Protein AF-K1SRU0-F1 (afdb_monomer_lite)

Secondary structure (DSSP, 8-state):
-TTGGG-SS---PPPSSTTS---SPPPHHHHHHHHHHHHHHHH--

Organism: NCBI:txid408170

InterPro domains:
  IPR029026 tRNA (guanine-N1-)-methyltransferase, N-terminal [G3DSA:3.40.1280.10] (1-44)
  IPR029028 Alpha/beta knot methyltransferases [SSF75217] (2-44)

Structure (mmCIF, N/CA/C/O backbone):
data_AF-K1SRU0-F1
#
_entry.id   AF-K1SRU0-F1
#
loop_
_atom_site.group_PDB
_atom_site.id
_atom_site.type_symbol
_atom_site.label_atom_id
_atom_site.label_alt_id
_atom_site.label_comp_id
_atom_site.label_asym_id
_atom_site.label_entity_id
_atom_site.label_seq_id
_atom_site.pdbx_PDB_ins_code
_atom_site.Cartn_x
_atom_site.Cartn_y
_atom_site.Cartn_z
_atom_site.occupancy
_atom_site.B_iso_or_equiv
_atom_site.auth_seq_id
_atom_site.auth_comp_id
_atom_site.auth_asym_id
_atom_site.auth_atom_id
_atom_site.pdbx_PDB_model_num
ATOM 1 N N . PRO A 1 1 ? -4.851 18.684 -2.896 1.00 81.88 1 PRO A N 1
ATOM 2 C CA . PRO A 1 1 ? -4.179 19.113 -1.645 1.00 81.88 1 PRO A CA 1
ATOM 3 C C . PRO A 1 1 ? -5.002 18.875 -0.366 1.00 81.88 1 PRO A C 1
ATOM 5 O O . PRO A 1 1 ? -4.429 18.460 0.630 1.00 81.88 1 PRO A O 1
ATOM 8 N N . GLU A 1 2 ? -6.316 19.119 -0.366 1.00 95.50 2 GLU A N 1
ATOM 9 C CA . GLU A 1 2 ? -7.160 18.952 0.834 1.00 95.50 2 GLU A CA 1
ATOM 10 C C . GLU A 1 2 ? -7.140 17.518 1.377 1.00 95.50 2 GLU A C 1
ATOM 12 O O . GLU A 1 2 ? -6.872 17.313 2.555 1.00 95.50 2 GLU A O 1
ATOM 17 N N . VAL A 1 3 ? -7.300 16.524 0.497 1.00 93.62 3 VAL A N 1
ATOM 18 C CA . VAL A 1 3 ? -7.218 15.097 0.858 1.00 93.62 3 VAL A CA 1
ATOM 19 C C . VAL A 1 3 ? -5.814 14.703 1.323 1.00 93.62 3 VAL A C 1
ATOM 21 O O . VAL A 1 3 ? -5.669 13.929 2.261 1.00 93.62 3 VAL A O 1
ATOM 24 N N . GLU A 1 4 ? -4.767 15.262 0.711 1.00 95.06 4 GLU A N 1
ATOM 25 C CA . GLU A 1 4 ? -3.378 14.958 1.078 1.00 95.06 4 GLU A CA 1
ATOM 26 C C . GLU A 1 4 ? -3.065 15.349 2.529 1.00 95.06 4 GLU A C 1
ATOM 28 O O . GLU A 1 4 ? -2.320 14.642 3.204 1.00 95.06 4 GLU A O 1
ATOM 33 N N . ARG A 1 5 ? -3.688 16.421 3.040 1.00 96.69 5 ARG A 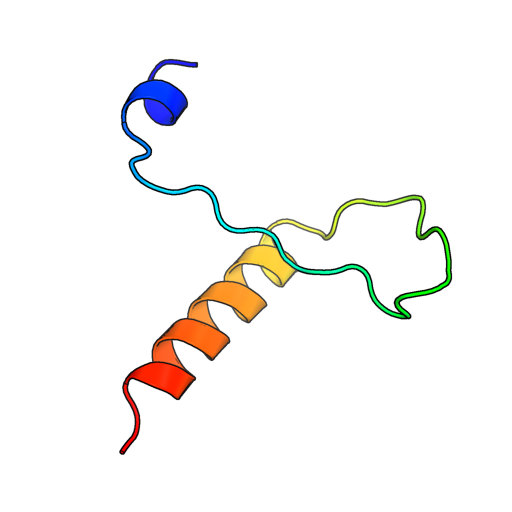N 1
ATOM 34 C CA . ARG A 1 5 ? -3.544 16.858 4.439 1.00 96.69 5 ARG A CA 1
ATOM 35 C C . ARG A 1 5 ? -4.122 15.861 5.447 1.00 96.69 5 ARG A C 1
ATOM 37 O O . ARG A 1 5 ? -3.759 15.922 6.615 1.00 96.69 5 ARG A O 1
ATOM 44 N N . LEU A 1 6 ? -5.005 14.960 5.013 1.00 97.12 6 LEU A N 1
ATOM 45 C CA . LEU A 1 6 ? -5.601 13.920 5.857 1.00 97.12 6 LEU A CA 1
ATOM 46 C C . LEU A 1 6 ? -4.742 12.643 5.916 1.00 97.12 6 LEU A C 1
ATOM 48 O O . LEU A 1 6 ? -5.055 11.726 6.675 1.00 97.12 6 LEU A O 1
ATOM 52 N N . ILE A 1 7 ? -3.670 12.551 5.120 1.00 96.00 7 ILE A N 1
ATOM 53 C CA . ILE A 1 7 ? -2.824 11.357 5.041 1.00 96.00 7 ILE A CA 1
ATOM 54 C C . ILE A 1 7 ? -1.846 11.332 6.220 1.00 96.00 7 ILE A C 1
ATOM 56 O O . ILE A 1 7 ? -0.959 12.174 6.326 1.00 96.00 7 ILE A O 1
ATOM 60 N N . ASN A 1 8 ? -1.950 10.308 7.069 1.00 97.19 8 ASN A N 1
ATOM 61 C CA . ASN A 1 8 ? -1.028 10.082 8.189 1.00 97.19 8 ASN A CA 1
ATOM 62 C C . ASN A 1 8 ? 0.273 9.369 7.775 1.00 97.19 8 ASN A C 1
ATOM 64 O O . ASN A 1 8 ? 1.300 9.505 8.439 1.00 97.19 8 ASN A O 1
ATOM 68 N N . LYS A 1 9 ? 0.238 8.590 6.688 1.00 95.38 9 LYS A N 1
ATOM 69 C CA . LYS A 1 9 ? 1.371 7.814 6.187 1.00 95.38 9 LYS A CA 1
ATOM 70 C C . LYS A 1 9 ? 1.247 7.590 4.686 1.00 95.38 9 LYS A C 1
ATOM 72 O O . LYS A 1 9 ? 0.284 6.991 4.216 1.00 95.38 9 LYS A O 1
ATOM 77 N N . LYS A 1 10 ? 2.256 8.031 3.936 1.00 94.75 10 LYS A N 1
ATOM 78 C CA . LYS A 1 10 ? 2.362 7.749 2.500 1.00 94.75 10 LYS A CA 1
ATOM 79 C C . LYS A 1 10 ? 2.923 6.341 2.282 1.00 94.75 10 LYS A C 1
ATOM 81 O O . LYS A 1 10 ? 3.798 5.892 3.024 1.00 94.75 10 LYS A O 1
ATOM 86 N N . LEU A 1 11 ? 2.407 5.652 1.270 1.00 93.12 11 LEU A N 1
ATOM 87 C CA . LEU A 1 11 ? 2.871 4.338 0.828 1.00 93.12 11 LEU A CA 1
ATOM 88 C C . LEU A 1 11 ? 3.410 4.464 -0.595 1.00 93.12 11 LEU A C 1
ATOM 90 O O . LEU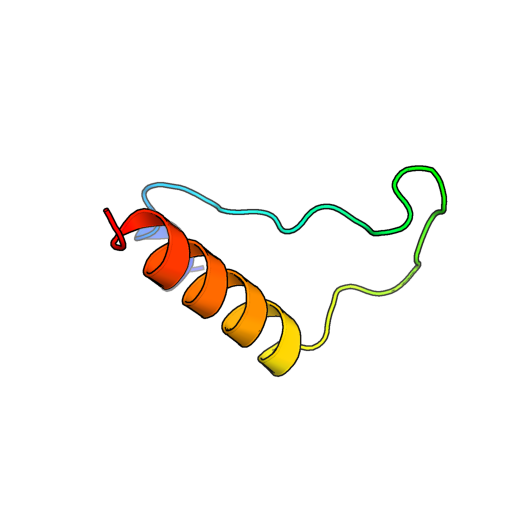 A 1 11 ? 2.843 5.198 -1.401 1.00 93.12 11 LEU A O 1
ATOM 94 N N . TYR A 1 12 ? 4.480 3.733 -0.892 1.00 92.06 12 TYR A N 1
ATOM 95 C CA . TYR A 1 12 ? 5.109 3.711 -2.209 1.00 92.06 12 TYR A CA 1
ATOM 96 C C . TYR A 1 12 ? 5.217 2.267 -2.687 1.00 92.06 12 TYR A C 1
ATOM 98 O O . TYR A 1 12 ? 5.570 1.380 -1.906 1.00 92.06 12 TYR A O 1
ATOM 106 N N . ILE A 1 13 ? 4.911 2.040 -3.962 1.00 91.00 13 ILE A N 1
ATOM 107 C CA . ILE A 1 13 ? 5.189 0.771 -4.633 1.00 91.00 13 ILE A CA 1
ATOM 108 C C . ILE A 1 13 ? 6.597 0.896 -5.227 1.00 91.00 13 ILE A C 1
ATOM 110 O O . ILE A 1 13 ? 6.841 1.861 -5.953 1.00 91.00 13 ILE A O 1
ATOM 114 N N . PRO A 1 14 ? 7.535 -0.009 -4.901 1.00 87.56 14 PR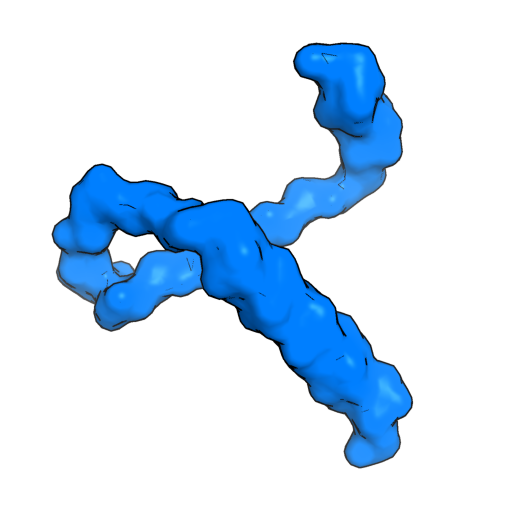O A N 1
ATOM 115 C CA . PRO A 1 14 ? 8.873 0.043 -5.473 1.00 87.56 14 PRO A CA 1
ATOM 116 C C . PRO A 1 14 ? 8.825 -0.245 -6.977 1.00 87.56 14 PRO A C 1
ATOM 118 O O . PRO A 1 14 ? 8.023 -1.063 -7.434 1.00 87.56 14 PRO A O 1
ATOM 121 N N . ASN A 1 15 ? 9.714 0.394 -7.736 1.00 84.75 15 ASN A N 1
ATOM 122 C CA . ASN A 1 15 ? 9.892 0.077 -9.150 1.00 84.75 15 ASN A CA 1
ATOM 123 C C . ASN A 1 15 ? 10.387 -1.364 -9.322 1.00 84.75 15 ASN A C 1
ATOM 125 O O . ASN A 1 15 ? 11.163 -1.877 -8.509 1.00 84.75 15 ASN A O 1
ATOM 129 N N . TYR A 1 16 ? 9.946 -2.004 -10.404 1.00 79.94 16 TYR A N 1
ATOM 130 C CA . TYR A 1 16 ? 10.394 -3.335 -10.792 1.00 79.94 16 TYR A CA 1
ATOM 131 C C . TYR A 1 16 ? 10.689 -3.375 -12.300 1.00 79.94 16 TYR A C 1
ATOM 133 O O . TYR A 1 16 ? 9.801 -3.043 -13.088 1.00 79.94 16 TYR A O 1
ATOM 141 N N . PRO A 1 17 ? 11.887 -3.820 -12.722 1.00 82.62 17 PRO A N 1
ATOM 142 C CA . PRO A 1 17 ? 13.010 -4.267 -11.890 1.00 82.62 17 PRO A CA 1
ATOM 143 C C . PRO A 1 17 ? 13.711 -3.100 -11.164 1.00 82.62 17 PRO A C 1
ATOM 145 O O . PRO A 1 17 ? 13.750 -1.985 -11.673 1.00 82.62 17 PRO A O 1
ATOM 148 N N . GLN A 1 18 ? 14.262 -3.361 -9.971 1.00 75.00 18 GLN A N 1
ATOM 149 C CA . GLN A 1 18 ? 14.738 -2.328 -9.028 1.00 75.00 18 GLN A CA 1
ATOM 150 C C . GLN A 1 18 ? 15.882 -1.442 -9.552 1.00 75.00 18 GLN A C 1
ATOM 152 O O . GLN A 1 18 ? 16.074 -0.341 -9.047 1.00 75.00 18 GLN A O 1
ATOM 157 N N . GLU A 1 19 ? 16.615 -1.898 -10.566 1.00 74.00 19 GLU A N 1
ATOM 158 C CA . GLU A 1 19 ? 17.791 -1.209 -11.120 1.00 74.00 19 GLU A CA 1
ATOM 159 C C . GLU A 1 19 ? 17.541 -0.611 -12.508 1.00 74.00 19 GLU A C 1
ATOM 161 O O . GLU A 1 19 ? 18.464 -0.129 -13.163 1.00 74.00 19 GLU A O 1
ATOM 166 N N . ARG A 1 20 ? 16.294 -0.649 -12.989 1.00 69.62 20 ARG A N 1
ATOM 167 C CA . ARG A 1 20 ? 15.932 -0.062 -14.276 1.00 69.62 20 ARG A CA 1
ATOM 168 C C . ARG A 1 20 ? 15.026 1.128 -14.041 1.00 69.62 20 ARG A C 1
ATOM 170 O O . ARG A 1 20 ? 13.977 0.998 -13.415 1.00 69.62 20 ARG A O 1
ATOM 177 N N . GLU A 1 21 ? 15.413 2.278 -14.580 1.00 66.00 21 GLU A N 1
ATOM 178 C CA . GLU A 1 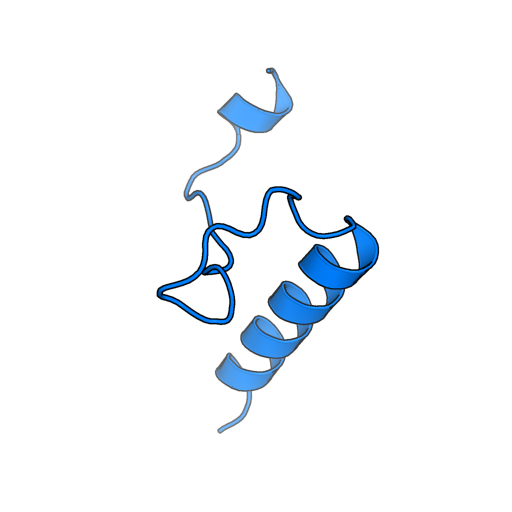21 ? 14.502 3.410 -14.678 1.00 66.00 21 GLU A CA 1
ATOM 179 C C . GLU A 1 21 ? 13.320 3.003 -15.560 1.00 66.00 21 GLU A C 1
ATOM 181 O O . GLU A 1 21 ? 13.434 2.853 -16.777 1.00 66.00 21 GLU A O 1
ATOM 186 N N . THR A 1 22 ? 12.176 2.762 -14.930 1.00 68.94 22 THR A N 1
ATOM 187 C CA . THR A 1 22 ? 10.900 2.658 -15.623 1.00 68.94 22 THR A CA 1
ATOM 188 C C . THR A 1 22 ? 10.309 4.058 -15.658 1.00 68.94 22 THR A C 1
ATOM 190 O O . THR A 1 22 ? 9.968 4.613 -14.615 1.00 68.94 22 THR A O 1
ATOM 193 N N . SER A 1 23 ? 10.213 4.651 -16.846 1.00 61.53 23 SER A N 1
ATOM 194 C CA . SER A 1 23 ? 9.768 6.041 -17.021 1.00 61.53 23 SER A CA 1
ATOM 195 C C . SER A 1 23 ? 8.282 6.282 -16.724 1.00 61.53 23 SER A C 1
ATOM 197 O O . SER A 1 23 ? 7.814 7.405 -16.885 1.00 61.53 23 SER A O 1
ATOM 199 N N . GLU A 1 24 ? 7.528 5.278 -16.270 1.00 64.75 24 GLU A N 1
ATOM 200 C CA . GLU A 1 24 ? 6.092 5.410 -16.035 1.00 64.75 24 GLU A CA 1
ATOM 201 C C . GLU A 1 24 ? 5.706 4.999 -14.615 1.00 64.75 24 GLU A C 1
ATOM 203 O O . GLU A 1 24 ? 6.020 3.907 -14.139 1.00 64.75 24 GLU A O 1
ATOM 208 N N . SER A 1 25 ? 4.980 5.896 -13.941 1.00 79.62 25 SER A N 1
ATOM 209 C CA . SER A 1 25 ? 4.208 5.528 -12.755 1.00 79.62 25 SER A CA 1
ATOM 210 C C . SER A 1 25 ? 3.177 4.466 -13.138 1.00 79.62 25 SER A C 1
ATOM 212 O O . SER A 1 25 ? 2.593 4.522 -14.219 1.00 79.62 25 SER A O 1
ATOM 214 N N . LEU A 1 26 ? 2.925 3.508 -12.246 1.00 86.00 26 LEU A N 1
ATOM 215 C CA . LEU A 1 26 ? 1.946 2.453 -12.495 1.00 86.00 26 LEU A CA 1
ATOM 216 C C . LEU A 1 26 ? 0.548 3.026 -12.758 1.00 86.00 26 LEU A C 1
ATOM 218 O O . LEU A 1 26 ? 0.130 4.015 -12.153 1.00 86.00 26 LEU A O 1
ATOM 222 N N . ASN A 1 27 ? -0.215 2.327 -13.598 1.00 90.94 27 ASN A N 1
ATOM 223 C CA . ASN A 1 27 ? -1.641 2.582 -13.742 1.00 90.94 27 ASN A CA 1
ATOM 224 C C . ASN A 1 27 ? -2.343 2.493 -12.373 1.00 90.94 27 ASN A C 1
ATOM 226 O O . ASN A 1 27 ? -2.065 1.586 -11.584 1.00 90.94 27 ASN A O 1
ATOM 230 N N . VAL A 1 28 ? -3.290 3.401 -12.116 1.00 93.94 28 VAL A N 1
ATOM 231 C CA . VAL A 1 28 ? -4.010 3.481 -10.836 1.00 93.94 28 VAL A CA 1
ATOM 232 C C . VAL A 1 28 ? -4.659 2.154 -10.432 1.00 93.94 28 VAL A C 1
ATOM 234 O O . VAL A 1 28 ? -4.545 1.762 -9.276 1.00 93.94 28 VAL A O 1
ATOM 237 N N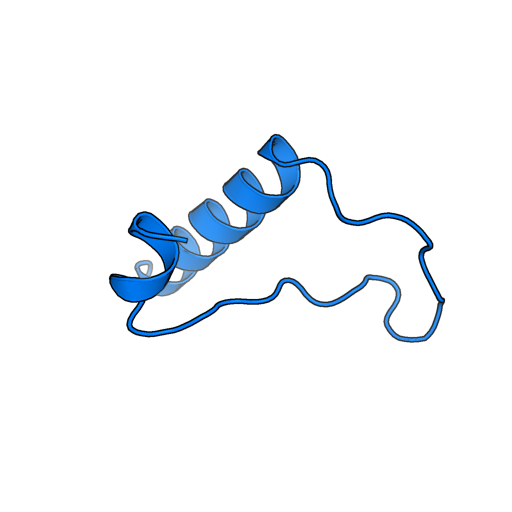 . ALA A 1 29 ? -5.256 1.411 -11.371 1.00 95.94 29 ALA A N 1
ATOM 238 C CA . ALA A 1 29 ? -5.893 0.130 -11.077 1.00 95.94 29 ALA A CA 1
ATOM 239 C C . ALA A 1 29 ? -4.869 -0.920 -10.620 1.00 95.94 29 ALA A C 1
ATOM 241 O O . ALA A 1 29 ? -5.125 -1.666 -9.673 1.00 95.94 29 ALA A O 1
ATOM 242 N N . ILE A 1 30 ? -3.685 -0.937 -11.241 1.00 94.06 30 ILE A N 1
ATOM 243 C CA . ILE A 1 30 ? -2.582 -1.819 -10.843 1.00 94.06 30 ILE A CA 1
ATOM 244 C C . ILE A 1 30 ? -2.049 -1.418 -9.466 1.00 94.06 30 ILE A C 1
ATOM 246 O O . ILE A 1 30 ? -1.897 -2.279 -8.599 1.00 94.06 30 ILE A O 1
ATOM 250 N N . ALA A 1 31 ? -1.832 -0.122 -9.225 1.00 93.69 31 ALA A N 1
ATOM 251 C CA . ALA A 1 31 ? -1.372 0.368 -7.931 1.00 93.69 31 ALA A CA 1
ATOM 252 C C . ALA A 1 31 ? -2.353 0.004 -6.801 1.00 93.69 31 ALA A C 1
ATOM 254 O O . ALA A 1 31 ? -1.940 -0.503 -5.756 1.00 93.69 31 ALA A O 1
ATOM 255 N N . THR A 1 32 ? -3.660 0.174 -7.027 1.00 96.00 32 THR A N 1
ATOM 256 C CA . THR A 1 32 ? -4.704 -0.226 -6.075 1.00 96.00 32 THR A CA 1
ATOM 257 C C . THR A 1 32 ? -4.700 -1.735 -5.830 1.00 96.00 32 THR A C 1
ATOM 259 O O . THR A 1 32 ? -4.713 -2.158 -4.675 1.00 96.00 32 THR A O 1
ATOM 262 N N . ALA A 1 33 ? -4.633 -2.557 -6.882 1.00 97.69 33 ALA A N 1
ATOM 263 C CA . ALA A 1 33 ? -4.649 -4.014 -6.751 1.00 97.69 33 ALA A CA 1
ATOM 264 C C . ALA A 1 33 ? -3.456 -4.550 -5.941 1.00 97.69 33 ALA A C 1
ATOM 266 O O . ALA A 1 33 ? -3.635 -5.427 -5.088 1.00 97.69 33 ALA A O 1
ATOM 267 N N . VAL A 1 34 ? -2.255 -4.001 -6.161 1.00 95.69 34 VAL A N 1
ATOM 268 C CA . VAL A 1 34 ? -1.047 -4.343 -5.392 1.00 95.69 34 VAL A CA 1
ATOM 269 C C . VAL A 1 34 ? -1.231 -3.982 -3.917 1.00 95.69 34 VAL A C 1
ATOM 271 O O . VAL A 1 34 ? -1.009 -4.829 -3.049 1.00 95.69 34 VAL A O 1
ATOM 274 N N . VAL A 1 35 ? -1.701 -2.765 -3.621 1.00 96.38 35 VAL A N 1
ATOM 275 C CA . VAL A 1 35 ? -1.928 -2.305 -2.240 1.00 96.38 35 VAL A CA 1
ATOM 276 C C . VAL A 1 35 ? -2.971 -3.169 -1.524 1.00 96.38 35 VAL A C 1
ATOM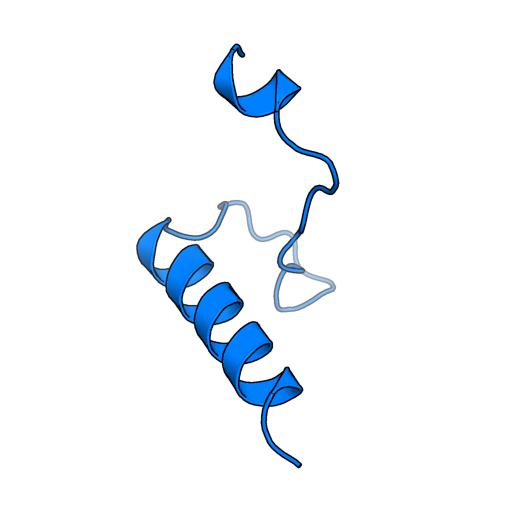 278 O O . VAL A 1 35 ? -2.711 -3.651 -0.421 1.00 96.38 35 VAL A O 1
ATOM 281 N N . CYS A 1 36 ? -4.123 -3.431 -2.151 1.00 97.31 36 CYS A N 1
ATOM 282 C CA . CYS A 1 36 ? -5.164 -4.286 -1.575 1.00 97.31 36 CYS A CA 1
ATOM 283 C C . CYS A 1 36 ? -4.660 -5.714 -1.321 1.00 97.31 36 CYS A C 1
ATOM 285 O O . CYS A 1 36 ? -4.968 -6.306 -0.285 1.00 97.31 36 CYS A O 1
ATOM 287 N N . SER A 1 37 ? -3.864 -6.264 -2.243 1.00 97.75 37 SER A N 1
ATOM 288 C CA . SER A 1 37 ? -3.294 -7.607 -2.105 1.00 97.75 37 SER A CA 1
ATOM 289 C C . SER A 1 37 ? -2.311 -7.696 -0.941 1.00 97.75 37 SER A C 1
ATOM 291 O O . SER A 1 37 ? -2.380 -8.651 -0.170 1.00 97.75 37 SER A O 1
ATOM 293 N N . GLU A 1 38 ? -1.442 -6.699 -0.770 1.00 97.06 38 GLU A N 1
ATOM 294 C CA . GLU A 1 38 ? -0.493 -6.646 0.346 1.00 97.06 38 GLU A CA 1
ATOM 295 C C . GLU A 1 38 ? -1.207 -6.478 1.693 1.00 97.06 38 GLU A C 1
ATOM 297 O O . GLU A 1 38 ? -0.848 -7.137 2.667 1.00 97.06 38 GLU A O 1
ATOM 302 N N . PHE A 1 39 ? -2.256 -5.653 1.760 1.00 96.50 39 PHE A N 1
ATOM 303 C CA . PHE A 1 39 ? -3.072 -5.537 2.972 1.00 96.50 39 PHE A CA 1
ATOM 304 C C . PHE A 1 39 ? -3.746 -6.859 3.320 1.00 96.50 39 PHE A C 1
ATOM 306 O O . PHE A 1 39 ? -3.660 -7.299 4.463 1.00 96.50 39 PHE A O 1
ATOM 313 N N . ARG A 1 40 ? -4.340 -7.537 2.331 1.00 97.50 40 ARG A N 1
ATOM 314 C CA . ARG A 1 40 ? -4.905 -8.873 2.532 1.00 97.50 40 ARG A CA 1
ATOM 315 C C . ARG A 1 40 ? -3.840 -9.860 3.009 1.00 97.50 40 ARG A C 1
ATOM 317 O O . ARG A 1 40 ? -4.097 -10.587 3.958 1.00 97.50 40 ARG A O 1
ATOM 324 N N . ARG A 1 41 ? -2.647 -9.863 2.401 1.00 97.44 41 ARG A N 1
ATOM 325 C CA . ARG A 1 41 ? -1.535 -10.750 2.785 1.00 97.44 41 ARG A CA 1
ATOM 326 C C . ARG A 1 41 ? -1.135 -10.566 4.249 1.00 97.44 41 ARG A C 1
ATOM 328 O O . ARG A 1 41 ? -0.880 -11.554 4.918 1.00 97.44 41 ARG A O 1
ATOM 335 N N . ARG A 1 42 ? -1.103 -9.327 4.748 1.00 96.62 42 ARG A N 1
ATOM 336 C CA . ARG A 1 42 ? -0.761 -9.020 6.150 1.00 96.62 42 ARG A CA 1
ATOM 337 C C . ARG A 1 42 ? -1.832 -9.418 7.164 1.00 96.62 42 ARG A C 1
ATOM 339 O O . ARG A 1 42 ? -1.515 -9.515 8.341 1.00 96.62 42 ARG A O 1
ATOM 346 N N . LEU A 1 43 ? -3.081 -9.570 6.728 1.00 95.38 43 LEU A N 1
ATOM 347 C CA . LEU A 1 43 ? -4.195 -9.989 7.582 1.00 95.38 43 LEU A CA 1
ATOM 348 C C . LEU A 1 43 ? -4.340 -11.514 7.663 1.00 95.38 43 LEU A C 1
ATOM 350 O O . LEU A 1 43 ? -5.094 -11.999 8.503 1.00 95.38 43 LEU A O 1
ATOM 354 N N . LEU A 1 44 ? -3.667 -12.260 6.784 1.00 85.44 44 LEU A N 1
ATOM 355 C CA . LEU A 1 44 ? -3.643 -13.717 6.844 1.00 85.44 44 LEU A CA 1
ATOM 356 C C . LEU A 1 44 ? -2.641 -14.182 7.923 1.00 85.44 44 LEU A C 1
ATOM 358 O O . LEU A 1 44 ? -1.605 -13.527 8.067 1.00 85.44 44 LEU A O 1
ATOM 362 N N . PRO A 1 45 ? -2.951 -15.259 8.677 1.00 70.31 45 PRO A N 1
ATOM 363 C CA . PRO A 1 45 ? -2.069 -15.812 9.710 1.00 70.31 45 PRO A CA 1
ATOM 364 C C . PRO A 1 45 ? -0.722 -16.302 9.173 1.00 70.31 45 PRO A C 1
ATOM 366 O O . PRO A 1 45 ? -0.693 -16.813 8.027 1.00 70.31 45 PRO A O 1
#

Sequence (45 aa):
PEVERLINKKLYIPNYPQERETSESLNVAIATAVVCSEFRRRLLP

Radius of gyration: 13.26 Å; chains: 1; bounding box: 25×35×27 Å

Foldseek 3Di:
DVVVVVDPDDDDDADPPNPDPDVDDDDPVVVVVVVVVVVVVVPDD

pLDDT: mean 88.56, std 10.56, range [61.53, 97.75]